Protein AF-A0A1Q7B9W2-F1 (afdb_monomer)

Sequence (77 aa):
MRDPWRAWFRTPRWREMRAAALRAQPICMRCRMAPSTVANHVIPHRGDPAKFWTGQLEGVCASCHSGVIQSEEARER

Nearest PDB structures (foldseek):
  8yha-assembly1_A  TM=7.584E-01  e=3.221E-02  Candidatus Cloacimonetes bacterium ADurb.Bin088
  8zm3-assembly1_B  TM=7.304E-01  e=1.002E-01  Candidatus Cloacimonetes bacterium ADurb.Bin088
  5fuv-assembly1_A-2  TM=7.190E-01  e=5.909E-01  Trypanosoma brucei
  5fuy-assembly2_E-2  TM=7.252E-01  e=9.044E-01  Trypanosoma brucei

Mean predicted aligned error: 2.82 Å

Solvent-accessible surface area (backbone atoms only — not comparable to full-atom values): 4459 Å² total; per-residue (Å²): 130,82,65,75,61,66,59,53,74,72,36,69,70,41,52,52,54,40,51,50,33,30,67,77,25,51,47,7,72,82,78,70,78,46,59,27,78,40,63,41,59,75,55,78,36,90,78,40,65,63,42,63,78,72,42,58,62,43,14,23,24,64,66,50,51,73,44,58,49,48,52,53,56,61,75,74,106

Foldseek 3Di:
DPQPCVVVCVDPLNVVVFVVQQVVAQAAPPPRPHGFDDWDFPDDCVNPPCSVNVGDTHGHDPCCVVPVVVVVVVVVD

Secondary structure (DSSP, 8-state):
---GGGGGGGSHHHHHHHHHHHHH--B-TTTSSSB--EEEESS--TT-HHHHHHSPEEEE-HHHIIIIIHHHHHHT-

Structure (mmCIF, N/CA/C/O backbone):
data_AF-A0A1Q7B9W2-F1
#
_entry.id   AF-A0A1Q7B9W2-F1
#
loop_
_atom_site.group_PDB
_atom_site.id
_atom_site.type_symbol
_atom_site.label_atom_id
_atom_site.label_alt_id
_atom_site.label_comp_id
_atom_site.label_asym_id
_atom_site.label_entity_id
_atom_site.label_seq_id
_atom_site.pdbx_PDB_ins_code
_atom_site.Cartn_x
_atom_site.Cartn_y
_atom_site.Cartn_z
_atom_site.occupancy
_atom_site.B_iso_or_equiv
_atom_site.auth_seq_id
_atom_site.auth_comp_id
_atom_site.auth_asym_id
_atom_site.auth_atom_id
_atom_site.pdbx_PDB_model_num
ATOM 1 N N . MET A 1 1 ? 2.693 9.510 19.460 1.00 53.25 1 MET A N 1
ATOM 2 C CA . MET A 1 1 ? 2.192 8.136 19.693 1.00 53.25 1 MET A CA 1
ATOM 3 C C . MET A 1 1 ? 2.357 7.387 18.375 1.00 53.25 1 MET A C 1
ATOM 5 O O . MET A 1 1 ? 1.931 7.927 17.366 1.00 53.25 1 MET A O 1
ATOM 9 N N . ARG A 1 2 ? 3.082 6.260 18.312 1.00 70.81 2 ARG A N 1
ATOM 10 C CA . ARG A 1 2 ? 3.178 5.496 17.051 1.00 70.81 2 ARG A CA 1
ATOM 11 C C . ARG A 1 2 ? 1.827 4.844 16.808 1.00 70.81 2 ARG A C 1
ATOM 13 O O . ARG A 1 2 ? 1.327 4.179 17.709 1.00 70.81 2 ARG A O 1
ATOM 20 N N . ASP A 1 3 ? 1.263 5.040 15.627 1.00 85.69 3 ASP A N 1
ATOM 21 C CA . ASP A 1 3 ? -0.048 4.493 15.309 1.00 85.69 3 ASP A CA 1
ATOM 22 C C . ASP A 1 3 ? -0.075 2.962 15.493 1.00 85.69 3 ASP A C 1
ATOM 24 O O . ASP A 1 3 ? 0.780 2.271 14.919 1.00 85.69 3 ASP A O 1
ATOM 28 N N . PRO A 1 4 ? -1.021 2.403 16.271 1.00 87.94 4 PRO A N 1
ATOM 29 C CA . PRO A 1 4 ? -1.002 0.988 16.655 1.00 87.94 4 PRO A CA 1
ATOM 30 C C . PRO A 1 4 ? -1.106 0.039 15.450 1.00 87.94 4 PRO A C 1
ATOM 32 O O . PRO A 1 4 ? -0.507 -1.038 15.445 1.00 87.94 4 PRO A O 1
ATOM 35 N N . TRP A 1 5 ? -1.774 0.468 14.375 1.00 92.31 5 TRP A N 1
ATOM 36 C CA . TRP A 1 5 ? -1.934 -0.310 13.144 1.00 92.31 5 TRP A CA 1
ATOM 37 C C . TRP A 1 5 ? -0.627 -0.546 12.375 1.00 92.31 5 TRP A C 1
ATOM 39 O O . TRP A 1 5 ? -0.564 -1.444 11.536 1.00 92.31 5 TRP A O 1
ATOM 49 N N . ARG A 1 6 ? 0.462 0.182 12.673 1.00 92.31 6 ARG A N 1
ATOM 50 C CA . ARG A 1 6 ? 1.786 -0.082 12.071 1.00 92.31 6 ARG A CA 1
ATOM 51 C C . ARG A 1 6 ? 2.271 -1.510 12.333 1.00 92.31 6 ARG A C 1
ATOM 53 O O . ARG A 1 6 ? 3.046 -2.049 11.546 1.00 92.31 6 ARG A O 1
ATOM 60 N N . ALA A 1 7 ? 1.811 -2.140 13.416 1.00 94.88 7 ALA A N 1
ATOM 61 C CA . ALA A 1 7 ? 2.117 -3.535 13.706 1.00 94.88 7 ALA A CA 1
ATOM 62 C C . ALA A 1 7 ? 1.513 -4.509 12.675 1.00 94.88 7 ALA A C 1
ATOM 64 O O . ALA A 1 7 ? 2.141 -5.528 12.384 1.00 94.88 7 ALA A O 1
ATOM 65 N N . TRP A 1 8 ? 0.358 -4.190 12.079 1.00 97.12 8 TRP A N 1
ATOM 66 C CA . TRP A 1 8 ? -0.331 -5.064 11.122 1.00 97.12 8 TRP A CA 1
ATOM 67 C C . TRP A 1 8 ? 0.484 -5.293 9.846 1.00 97.12 8 TRP A C 1
ATOM 69 O O . TRP A 1 8 ? 0.553 -6.424 9.361 1.00 97.12 8 TRP A O 1
ATOM 79 N N . PHE A 1 9 ? 1.221 -4.274 9.389 1.00 96.25 9 PHE A N 1
ATOM 80 C CA . PHE A 1 9 ? 2.134 -4.360 8.242 1.00 96.25 9 PHE A CA 1
ATOM 81 C C . PHE A 1 9 ? 3.306 -5.344 8.436 1.00 96.25 9 PHE A C 1
ATOM 83 O O . PHE A 1 9 ? 4.006 -5.670 7.479 1.00 96.25 9 PHE A O 1
ATOM 90 N N . ARG A 1 10 ? 3.562 -5.829 9.659 1.00 96.44 10 ARG A N 1
ATOM 91 C CA . ARG A 1 10 ? 4.640 -6.800 9.938 1.00 96.44 10 ARG A CA 1
ATOM 92 C C . ARG A 1 10 ? 4.162 -8.250 9.982 1.00 96.44 10 ARG A C 1
ATOM 94 O O . ARG A 1 10 ? 4.998 -9.150 10.040 1.00 96.44 10 ARG A O 1
ATOM 101 N N . THR A 1 11 ? 2.853 -8.477 9.956 1.00 97.94 11 THR A N 1
ATOM 102 C CA . THR A 1 11 ? 2.259 -9.813 10.086 1.00 97.94 11 THR A CA 1
ATOM 103 C C . THR A 1 11 ? 2.462 -10.666 8.823 1.00 97.94 11 THR A C 1
ATOM 105 O O . THR A 1 11 ? 2.547 -10.115 7.721 1.00 97.94 11 THR A O 1
ATOM 108 N N . PRO A 1 12 ? 2.485 -12.008 8.940 1.00 98.38 12 PRO A N 1
ATOM 109 C CA . PRO A 1 12 ? 2.485 -12.907 7.782 1.00 98.38 12 PRO A CA 1
ATOM 110 C C . PRO A 1 12 ? 1.279 -12.681 6.863 1.00 98.38 12 PRO A C 1
ATOM 112 O O . PRO A 1 12 ? 1.453 -12.548 5.655 1.00 98.38 12 PRO A O 1
ATOM 115 N N . ARG A 1 13 ? 0.088 -12.495 7.452 1.00 97.94 13 ARG A N 1
ATOM 116 C CA . ARG A 1 13 ? -1.153 -12.193 6.723 1.00 97.94 13 ARG A CA 1
ATOM 117 C C . ARG A 1 13 ? -0.996 -10.991 5.792 1.00 97.94 13 ARG A C 1
ATOM 119 O O . ARG A 1 13 ? -1.364 -11.059 4.624 1.00 97.94 13 ARG A O 1
ATOM 126 N N . TRP A 1 14 ? -0.407 -9.896 6.279 1.00 98.31 14 TRP A N 1
ATOM 127 C CA . TRP A 1 14 ? -0.147 -8.735 5.428 1.00 98.31 14 TRP A CA 1
ATOM 128 C C . TRP A 1 14 ? 0.857 -9.040 4.310 1.00 98.31 14 TRP A C 1
ATOM 130 O O . TRP A 1 14 ? 0.664 -8.601 3.177 1.00 98.31 14 TRP A O 1
ATOM 140 N N . ARG A 1 15 ? 1.926 -9.797 4.593 1.00 98.31 15 ARG A N 1
ATOM 141 C CA . ARG A 1 15 ? 2.922 -10.169 3.571 1.00 98.31 15 ARG A CA 1
ATOM 142 C C . ARG A 1 15 ? 2.290 -10.974 2.439 1.00 98.31 15 ARG A C 1
ATOM 144 O O . ARG A 1 15 ? 2.603 -10.713 1.280 1.00 98.31 15 ARG A O 1
ATOM 151 N N . GLU A 1 16 ? 1.387 -11.893 2.763 1.00 98.38 16 GLU A N 1
ATOM 152 C CA . GLU A 1 16 ? 0.627 -12.676 1.786 1.00 98.38 16 GLU A CA 1
ATOM 153 C C . GLU A 1 16 ? -0.296 -11.793 0.945 1.00 98.38 16 GLU A C 1
ATOM 155 O O . GLU A 1 16 ? -0.228 -11.852 -0.283 1.00 98.38 16 GLU A O 1
ATOM 160 N N . MET A 1 17 ? -1.085 -10.918 1.582 1.00 98.31 17 MET A N 1
ATOM 161 C CA . MET A 1 17 ? -1.965 -9.966 0.888 1.00 98.31 17 MET A CA 1
ATOM 162 C C . MET A 1 17 ? -1.180 -9.047 -0.053 1.00 98.31 17 MET A C 1
ATOM 164 O O . MET A 1 17 ? -1.520 -8.920 -1.230 1.00 98.31 17 MET A O 1
ATOM 168 N N . ARG A 1 18 ? -0.081 -8.458 0.437 1.00 98.50 18 ARG A N 1
ATOM 169 C CA . ARG A 1 18 ? 0.826 -7.630 -0.367 1.00 98.50 18 ARG A CA 1
ATOM 170 C C . ARG A 1 18 ? 1.368 -8.412 -1.560 1.00 98.50 18 ARG A C 1
ATOM 172 O O . ARG A 1 18 ? 1.373 -7.900 -2.674 1.00 98.50 18 ARG A O 1
ATOM 179 N N . ALA A 1 19 ? 1.852 -9.632 -1.340 1.00 98.38 19 ALA A N 1
ATOM 180 C CA . ALA A 1 19 ? 2.432 -10.439 -2.405 1.00 98.38 19 ALA A CA 1
ATOM 181 C C . ALA A 1 19 ? 1.381 -10.856 -3.446 1.00 98.38 19 ALA A C 1
ATOM 183 O O . ALA A 1 19 ? 1.676 -10.841 -4.638 1.00 98.38 19 ALA A O 1
ATOM 184 N N . ALA A 1 20 ? 0.154 -11.175 -3.024 1.00 98.38 20 ALA A N 1
ATOM 185 C CA . ALA A 1 20 ? -0.954 -11.461 -3.929 1.00 98.38 20 ALA A CA 1
ATOM 186 C C . ALA A 1 20 ? -1.309 -10.244 -4.797 1.00 98.38 20 ALA A C 1
ATOM 188 O O . ALA A 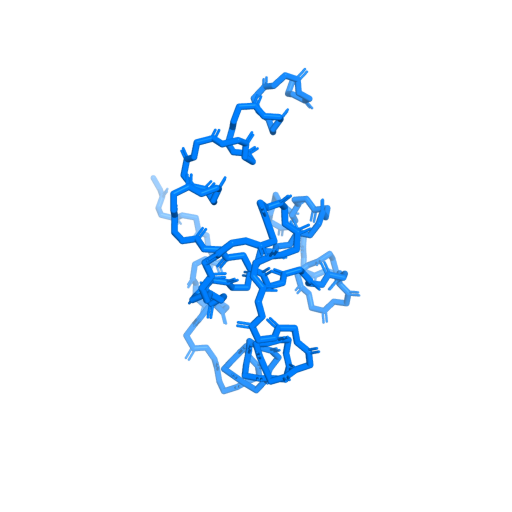1 20 ? -1.380 -10.379 -6.017 1.00 98.38 20 ALA A O 1
ATOM 189 N N . ALA A 1 21 ? -1.435 -9.056 -4.194 1.00 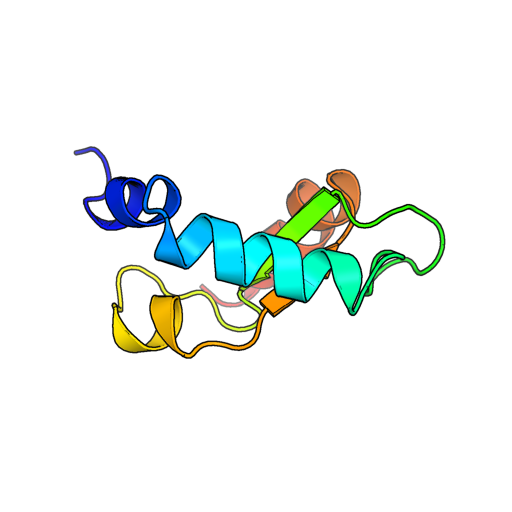98.25 21 ALA A N 1
ATOM 190 C CA . ALA A 1 21 ? -1.717 -7.817 -4.918 1.00 98.25 21 ALA A CA 1
ATOM 191 C C . ALA A 1 21 ? -0.631 -7.497 -5.958 1.00 98.25 21 ALA A C 1
ATOM 193 O O . ALA A 1 21 ? -0.942 -7.241 -7.118 1.00 98.25 21 ALA A O 1
ATOM 194 N N . LEU A 1 22 ? 0.648 -7.584 -5.573 1.00 98.56 22 LEU A N 1
ATOM 195 C CA . LEU A 1 22 ? 1.766 -7.287 -6.475 1.00 98.56 22 LEU A CA 1
ATOM 196 C C . LEU A 1 22 ? 1.940 -8.327 -7.590 1.00 98.56 22 LEU A C 1
ATOM 198 O O . LEU A 1 22 ? 2.346 -7.964 -8.689 1.00 98.56 22 LEU A O 1
ATOM 202 N N . ARG A 1 23 ? 1.614 -9.604 -7.345 1.00 98.44 23 ARG A N 1
ATOM 203 C CA . ARG A 1 23 ? 1.600 -10.631 -8.403 1.00 98.44 23 ARG A CA 1
ATOM 204 C C . ARG A 1 23 ? 0.450 -10.430 -9.385 1.00 98.44 23 ARG A C 1
ATOM 206 O O . ARG A 1 23 ? 0.648 -10.602 -10.580 1.00 98.44 23 ARG A O 1
ATOM 213 N N . ALA A 1 24 ? -0.736 -10.084 -8.885 1.00 98.38 24 ALA A N 1
ATOM 214 C CA . ALA A 1 24 ? -1.909 -9.846 -9.722 1.00 98.38 24 ALA A CA 1
ATOM 215 C C . ALA A 1 24 ? -1.789 -8.550 -10.540 1.00 98.38 24 ALA A C 1
ATOM 217 O O . ALA A 1 24 ? -2.333 -8.454 -11.636 1.00 98.38 24 ALA A O 1
ATOM 218 N N . GLN A 1 25 ? -1.077 -7.554 -10.010 1.00 98.38 25 GLN A N 1
ATOM 219 C CA . GLN A 1 25 ? -0.945 -6.222 -10.595 1.00 98.38 25 GLN A CA 1
ATOM 220 C C . GLN A 1 25 ? 0.545 -5.852 -10.719 1.00 98.38 25 GLN A C 1
ATOM 222 O O . GLN A 1 25 ? 1.021 -4.977 -9.991 1.00 98.38 25 GLN A O 1
ATOM 227 N N . PRO A 1 26 ? 1.310 -6.513 -11.614 1.00 98.31 26 PRO A N 1
ATOM 228 C CA . PRO A 1 26 ? 2.767 -6.356 -11.688 1.00 98.31 26 PRO A CA 1
ATOM 229 C C . PRO A 1 26 ? 3.212 -4.991 -12.232 1.00 98.31 26 PRO A C 1
ATOM 231 O O . PRO A 1 26 ? 4.337 -4.561 -11.979 1.00 98.31 26 PRO A O 1
ATOM 234 N N . ILE A 1 27 ? 2.332 -4.294 -12.953 1.00 98.62 27 ILE A N 1
ATOM 235 C CA . ILE A 1 27 ? 2.545 -2.937 -13.463 1.00 98.62 27 ILE A CA 1
ATOM 236 C C . ILE A 1 27 ? 1.660 -1.971 -12.682 1.00 98.62 27 ILE A C 1
ATOM 238 O O . ILE A 1 27 ? 0.493 -2.272 -12.429 1.00 98.62 27 ILE A O 1
ATOM 242 N N . CYS A 1 28 ? 2.216 -0.809 -12.337 1.00 98.69 28 CYS A N 1
ATOM 243 C CA . CYS A 1 28 ? 1.555 0.229 -11.560 1.00 98.69 28 CYS A CA 1
ATOM 244 C C . CYS A 1 28 ? 0.183 0.560 -12.150 1.00 98.69 28 CYS A C 1
ATOM 246 O O . CYS A 1 28 ? 0.080 1.002 -13.298 1.00 98.69 28 CYS A O 1
ATOM 248 N N . MET A 1 29 ? -0.864 0.400 -11.341 1.00 98.12 29 MET A N 1
ATOM 249 C CA . MET A 1 29 ? -2.246 0.626 -11.766 1.00 98.12 29 MET A CA 1
ATOM 250 C C . MET A 1 29 ? -2.562 2.090 -12.072 1.00 98.12 29 MET A C 1
ATOM 252 O O . MET A 1 29 ? -3.501 2.353 -12.814 1.00 98.12 29 MET A O 1
ATOM 256 N N . ARG A 1 30 ? -1.759 3.032 -11.563 1.00 97.38 30 ARG A N 1
ATOM 257 C CA . ARG A 1 30 ? -1.937 4.468 -11.811 1.00 97.38 30 ARG A CA 1
ATOM 258 C C . ARG A 1 30 ? -1.257 4.921 -13.100 1.00 97.38 30 ARG A C 1
ATOM 260 O O . ARG A 1 30 ? -1.923 5.380 -14.016 1.00 97.38 30 ARG A O 1
ATOM 267 N N . CYS A 1 31 ? 0.068 4.783 -13.190 1.00 97.88 31 CYS A N 1
ATOM 268 C CA . CYS A 1 31 ? 0.819 5.319 -14.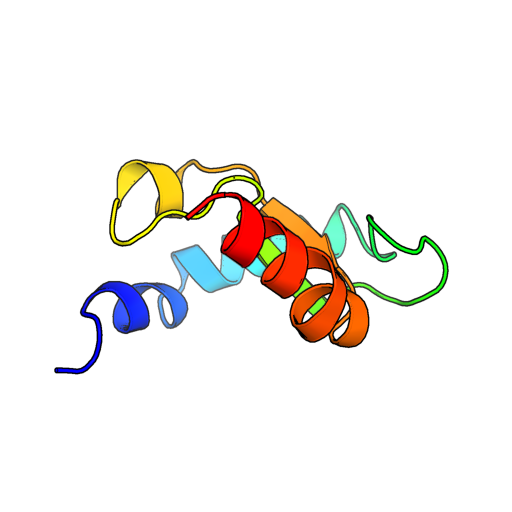330 1.00 97.88 31 CYS A CA 1
ATOM 269 C C . CYS A 1 31 ? 0.970 4.351 -15.505 1.00 97.88 31 CYS A C 1
ATOM 271 O O . CYS A 1 31 ? 1.353 4.791 -16.580 1.00 97.88 31 CYS A O 1
ATOM 273 N N . ARG A 1 32 ? 0.737 3.044 -15.311 1.00 98.12 32 ARG A N 1
ATOM 274 C CA . ARG A 1 32 ? 0.869 1.994 -16.343 1.00 98.12 32 ARG A CA 1
ATOM 275 C C . ARG A 1 32 ? 2.255 1.881 -17.007 1.00 98.12 32 ARG A C 1
ATOM 277 O O . ARG A 1 32 ? 2.389 1.169 -17.994 1.00 98.12 32 ARG A O 1
ATOM 284 N N . MET A 1 33 ? 3.280 2.533 -16.453 1.00 97.62 33 MET A N 1
ATOM 285 C CA . MET A 1 33 ? 4.629 2.620 -17.041 1.00 97.62 33 MET A CA 1
ATOM 286 C C . MET A 1 33 ? 5.732 1.987 -16.182 1.00 97.62 33 MET A C 1
ATOM 288 O O . MET A 1 33 ? 6.799 1.667 -16.693 1.00 97.62 33 M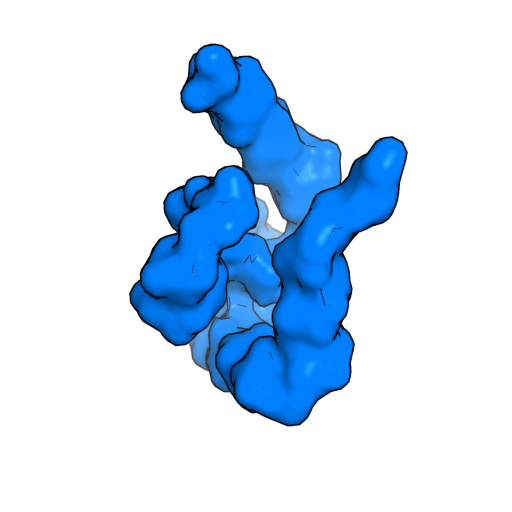ET A O 1
ATOM 292 N N . ALA A 1 34 ? 5.504 1.822 -14.878 1.00 98.25 34 ALA A N 1
ATOM 293 C CA . ALA A 1 34 ? 6.507 1.351 -13.922 1.00 98.25 34 ALA A CA 1
ATOM 294 C C . ALA A 1 34 ? 6.041 0.072 -13.213 1.00 98.25 34 ALA A C 1
ATOM 296 O O . ALA A 1 34 ? 4.832 -0.125 -13.067 1.00 98.25 34 ALA A O 1
ATOM 297 N N . PRO A 1 35 ? 6.959 -0.780 -12.725 1.00 98.56 35 PRO A N 1
ATOM 298 C CA . PRO A 1 35 ? 6.586 -1.947 -11.937 1.00 98.56 35 PRO A CA 1
ATOM 299 C C . PRO A 1 35 ? 5.914 -1.545 -10.619 1.00 98.56 35 PRO A C 1
ATOM 301 O O . PRO A 1 35 ? 6.259 -0.534 -9.997 1.00 98.56 35 PRO A O 1
ATOM 304 N N . SER A 1 36 ? 4.968 -2.367 -10.172 1.00 98.75 36 SER A N 1
ATOM 305 C CA . SER A 1 36 ? 4.352 -2.232 -8.854 1.00 98.75 36 SER A CA 1
ATOM 306 C C . SER A 1 36 ? 5.316 -2.703 -7.770 1.00 98.75 36 SER A C 1
ATOM 308 O O . SER A 1 36 ? 5.774 -3.845 -7.776 1.00 98.75 36 SER A O 1
ATOM 310 N N . THR A 1 37 ? 5.602 -1.839 -6.801 1.00 98.38 37 THR A N 1
ATOM 311 C CA . THR A 1 37 ? 6.489 -2.146 -5.663 1.00 98.38 37 THR A CA 1
ATOM 312 C C . THR A 1 37 ? 5.801 -1.956 -4.312 1.00 98.38 37 THR A C 1
ATOM 314 O O . THR A 1 37 ? 6.256 -2.492 -3.291 1.00 98.38 37 THR A O 1
ATOM 317 N N . VAL A 1 38 ? 4.664 -1.259 -4.305 1.00 98.44 38 VAL A N 1
ATOM 318 C CA . VAL A 1 38 ? 3.850 -0.954 -3.130 1.00 98.44 38 VAL A CA 1
ATOM 319 C C . VAL A 1 38 ? 2.433 -1.485 -3.349 1.00 98.44 38 VAL A C 1
ATOM 321 O O . VAL A 1 38 ? 1.872 -1.327 -4.429 1.00 98.44 38 VAL A O 1
ATOM 324 N N . ALA A 1 39 ? 1.867 -2.129 -2.328 1.00 98.44 39 ALA A N 1
ATOM 325 C CA . ALA A 1 39 ? 0.444 -2.448 -2.284 1.00 98.44 39 ALA A CA 1
ATOM 326 C C . ALA A 1 39 ? -0.245 -1.351 -1.468 1.00 98.44 39 ALA A C 1
ATOM 328 O O . ALA A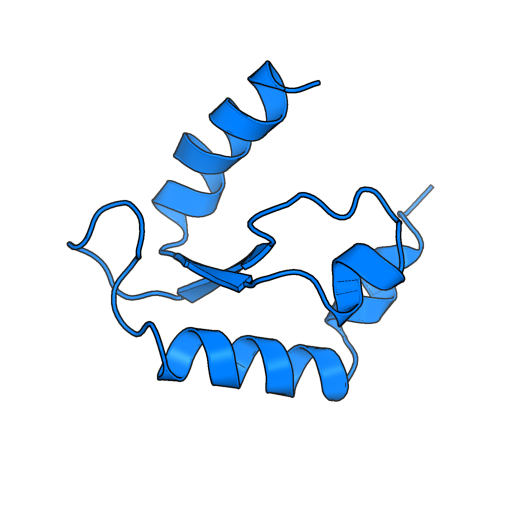 1 39 ? -0.022 -1.263 -0.260 1.00 98.44 39 ALA A O 1
ATOM 329 N N . ASN A 1 40 ? -1.001 -0.497 -2.148 1.00 98.06 40 ASN A N 1
ATOM 330 C CA . ASN A 1 40 ? -1.737 0.611 -1.558 1.00 98.06 40 ASN A CA 1
ATOM 331 C C . ASN A 1 40 ? -3.170 0.177 -1.239 1.00 98.06 40 ASN A C 1
ATOM 333 O O . ASN A 1 40 ? -3.792 -0.514 -2.044 1.00 98.06 40 ASN A O 1
ATOM 337 N N . HIS A 1 41 ? -3.713 0.588 -0.095 1.00 97.81 41 HIS A N 1
ATOM 338 C CA . HIS A 1 41 ? -5.147 0.445 0.160 1.00 97.81 41 HIS A CA 1
ATOM 339 C C . HIS A 1 41 ? -5.903 1.478 -0.675 1.00 97.81 41 HIS A C 1
AT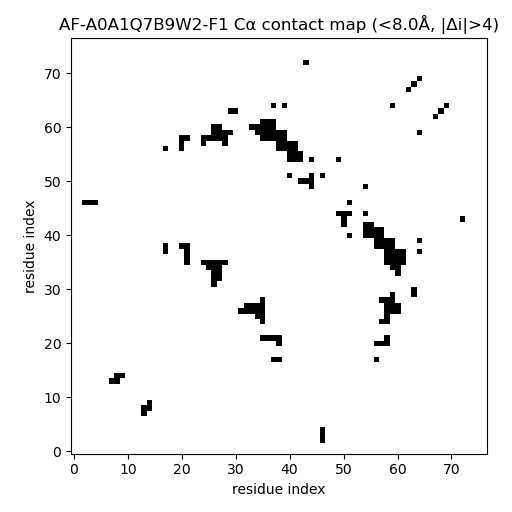OM 341 O O . HIS A 1 41 ? -5.681 2.671 -0.507 1.00 97.81 41 HIS A O 1
ATOM 347 N N . VAL A 1 42 ? -6.816 1.032 -1.544 1.00 96.31 42 VAL A N 1
ATOM 348 C CA . VAL A 1 42 ? -7.619 1.942 -2.388 1.00 96.31 42 VAL A CA 1
ATOM 349 C C . VAL A 1 42 ? -8.486 2.860 -1.526 1.00 96.31 42 VAL A C 1
ATOM 351 O O . VAL A 1 42 ? -8.621 4.040 -1.819 1.00 96.31 42 VAL A O 1
ATOM 354 N N . ILE A 1 43 ? -9.051 2.319 -0.443 1.00 94.81 43 ILE A N 1
ATOM 355 C CA . ILE A 1 43 ? -9.730 3.102 0.591 1.00 94.81 43 ILE A CA 1
ATOM 356 C C . ILE A 1 43 ? -8.811 3.159 1.817 1.00 94.81 43 ILE A C 1
ATOM 358 O O . ILE A 1 43 ? -8.547 2.106 2.413 1.00 94.81 43 ILE A O 1
ATOM 362 N N . PRO A 1 44 ? -8.363 4.352 2.253 1.00 94.31 44 PRO A 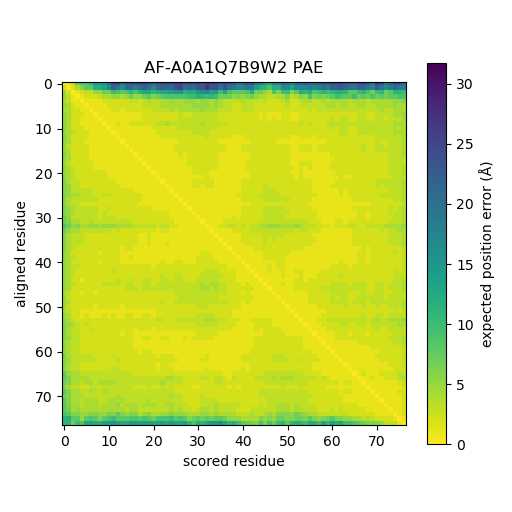N 1
ATOM 363 C CA . PRO A 1 44 ? -7.497 4.489 3.415 1.00 94.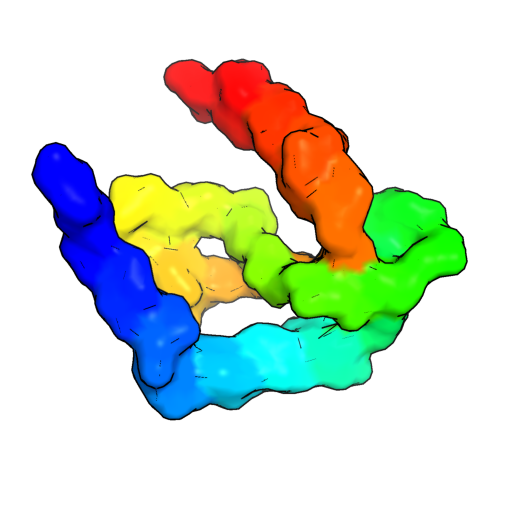31 44 PRO A CA 1
ATOM 364 C C . PRO A 1 44 ? -8.158 3.921 4.671 1.00 94.31 44 PRO A C 1
ATOM 366 O O . PRO A 1 44 ? -9.258 4.318 5.0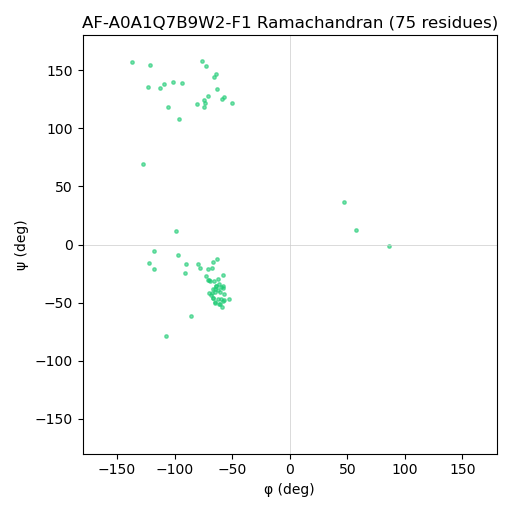66 1.00 94.31 44 PRO A O 1
ATOM 369 N N . HIS A 1 45 ? -7.473 3.000 5.346 1.00 94.94 45 HIS A N 1
ATOM 370 C CA . HIS A 1 45 ? -8.048 2.321 6.504 1.00 94.94 45 HIS A CA 1
ATOM 371 C C . HIS A 1 45 ? -8.143 3.232 7.744 1.00 94.94 45 HIS A C 1
ATOM 373 O O . HIS A 1 45 ? -9.014 3.022 8.577 1.00 94.94 45 HIS A O 1
ATOM 379 N N . ARG A 1 46 ? -7.281 4.257 7.886 1.00 92.38 46 ARG A N 1
ATOM 380 C CA . ARG A 1 46 ? -7.290 5.237 9.005 1.00 92.38 46 ARG A CA 1
ATOM 381 C C . ARG A 1 46 ? -7.409 4.591 10.406 1.00 92.38 46 ARG A C 1
ATOM 383 O O . ARG A 1 46 ? -8.060 5.121 11.296 1.00 92.38 46 ARG A O 1
ATOM 390 N N . GLY A 1 47 ? -6.779 3.429 10.589 1.00 94.19 47 GLY A N 1
ATOM 391 C CA . GLY A 1 47 ? -6.822 2.646 11.833 1.00 94.19 47 GLY A CA 1
ATOM 392 C C . GLY A 1 47 ? -7.998 1.669 11.981 1.00 94.19 47 GLY A C 1
ATOM 393 O O . GLY A 1 47 ? -8.026 0.928 12.957 1.00 94.19 47 GLY A O 1
ATOM 394 N N . ASP A 1 48 ? -8.915 1.601 11.017 1.00 96.44 48 ASP A N 1
ATOM 395 C CA . ASP A 1 48 ? -10.006 0.620 10.968 1.00 96.44 48 ASP A CA 1
ATOM 396 C C . ASP A 1 48 ? -9.473 -0.774 10.556 1.00 96.44 48 ASP A C 1
ATOM 398 O O . ASP A 1 48 ? -8.939 -0.924 9.447 1.00 96.44 48 ASP A O 1
ATOM 402 N N . PRO A 1 49 ? -9.596 -1.811 11.411 1.00 96.31 49 PRO A N 1
ATOM 403 C CA . PRO A 1 49 ? -9.132 -3.158 11.091 1.00 96.31 49 PRO A CA 1
ATOM 404 C C . PRO A 1 49 ? -9.877 -3.802 9.918 1.00 96.31 49 PRO A C 1
ATOM 406 O O . PRO A 1 49 ? -9.262 -4.541 9.150 1.00 96.31 49 PRO A O 1
ATOM 409 N N . ALA A 1 50 ? -11.179 -3.547 9.760 1.00 97.00 50 ALA A N 1
ATOM 410 C CA . ALA A 1 50 ? -11.961 -4.135 8.677 1.00 97.00 50 ALA A CA 1
ATOM 411 C C . ALA A 1 50 ? -11.448 -3.608 7.336 1.00 97.00 50 ALA A C 1
ATOM 413 O O . ALA A 1 50 ? -11.037 -4.388 6.479 1.00 97.00 50 ALA A O 1
ATOM 414 N N . LYS A 1 51 ? -11.313 -2.283 7.209 1.00 96.81 51 LYS A N 1
ATOM 415 C CA . LYS A 1 51 ? -10.732 -1.663 6.007 1.00 96.81 51 LYS A CA 1
ATOM 416 C C . LYS A 1 51 ? -9.304 -2.130 5.741 1.00 96.81 51 LYS A C 1
ATOM 418 O O . LYS A 1 51 ? -8.935 -2.317 4.588 1.00 96.81 51 LYS A O 1
ATOM 423 N N . PHE A 1 52 ? -8.503 -2.354 6.784 1.00 97.81 52 PHE A N 1
ATOM 424 C CA . PHE A 1 52 ? -7.137 -2.842 6.607 1.00 97.81 52 PHE A CA 1
ATOM 425 C C . PHE A 1 52 ? -7.089 -4.269 6.038 1.00 97.81 52 PHE A C 1
ATOM 427 O O . PHE A 1 52 ? -6.302 -4.545 5.132 1.00 97.81 52 PHE A O 1
ATOM 434 N N . TRP A 1 53 ? -7.905 -5.179 6.578 1.00 97.44 53 TRP A N 1
ATOM 435 C CA . TRP A 1 53 ? -7.819 -6.610 6.276 1.00 97.44 53 TRP A CA 1
ATOM 436 C C . TRP A 1 53 ? -8.685 -7.070 5.107 1.00 97.44 53 TRP A C 1
ATOM 438 O O . TRP A 1 53 ? -8.378 -8.106 4.517 1.00 97.44 53 TRP A O 1
ATOM 448 N N . THR A 1 54 ? -9.759 -6.347 4.794 1.00 97.06 54 THR A N 1
ATOM 449 C CA . THR A 1 54 ? -10.696 -6.693 3.713 1.00 97.06 54 THR A CA 1
ATOM 450 C C . THR A 1 54 ? -10.755 -5.629 2.622 1.00 97.06 54 THR A C 1
ATOM 452 O O . THR A 1 54 ? -11.437 -5.827 1.621 1.00 97.06 54 THR A O 1
ATOM 455 N N . GLY A 1 55 ? -10.073 -4.496 2.806 1.00 97.06 55 GLY A N 1
ATOM 456 C CA . GLY A 1 55 ? -10.011 -3.439 1.807 1.00 97.06 55 GLY A CA 1
ATOM 457 C C . GLY A 1 55 ? -9.279 -3.884 0.546 1.00 97.06 55 GLY A C 1
ATOM 458 O O . GLY A 1 55 ? -8.298 -4.629 0.597 1.00 97.06 55 GLY A O 1
ATOM 459 N N . GLN A 1 56 ? -9.754 -3.390 -0.595 1.00 97.62 56 GLN A N 1
ATOM 460 C CA . GLN A 1 56 ? -9.109 -3.620 -1.879 1.00 97.62 56 GLN A CA 1
ATOM 461 C C . GLN A 1 56 ? -7.709 -2.996 -1.894 1.00 97.62 56 GLN A C 1
ATOM 463 O O . GLN A 1 56 ? -7.526 -1.837 -1.512 1.00 97.62 56 GLN A O 1
ATOM 468 N N . LEU A 1 57 ? -6.736 -3.770 -2.377 1.00 98.31 57 LEU A N 1
ATOM 469 C CA . LEU A 1 57 ? -5.375 -3.308 -2.618 1.00 98.31 57 LEU A CA 1
ATOM 470 C C . LEU A 1 57 ? -5.160 -3.023 -4.106 1.00 98.31 57 LEU A C 1
ATOM 472 O O . LEU A 1 57 ? -5.579 -3.803 -4.966 1.00 98.31 57 LEU A O 1
ATOM 476 N N . GLU A 1 58 ? -4.439 -1.947 -4.396 1.00 98.06 58 GLU A N 1
ATOM 477 C CA . GLU A 1 58 ? -3.893 -1.651 -5.717 1.00 98.06 58 GLU A CA 1
ATOM 478 C C . GLU A 1 58 ? -2.356 -1.733 -5.701 1.00 98.06 58 GLU A C 1
ATOM 480 O O . GLU A 1 58 ? -1.685 -1.240 -4.792 1.00 98.06 58 GLU A O 1
ATOM 485 N N . GLY A 1 59 ? -1.783 -2.386 -6.708 1.00 98.69 59 GLY A N 1
ATOM 486 C CA . GLY A 1 59 ? -0.348 -2.430 -6.953 1.00 98.69 59 GLY A CA 1
ATOM 487 C C . GLY A 1 59 ? 0.104 -1.152 -7.651 1.00 98.69 59 GLY A C 1
ATOM 488 O O . GLY A 1 59 ? -0.370 -0.825 -8.741 1.00 98.69 59 GLY A O 1
ATOM 489 N N . VAL A 1 60 ? 1.026 -0.420 -7.031 1.00 98.75 60 VAL A N 1
ATOM 490 C CA . VAL A 1 60 ? 1.516 0.867 -7.537 1.00 98.75 60 VAL A CA 1
ATOM 491 C C . VAL A 1 60 ? 3.030 0.991 -7.401 1.00 98.75 60 VAL A C 1
ATOM 493 O O . VAL A 1 60 ? 3.670 0.311 -6.593 1.00 98.75 60 VAL A O 1
ATOM 496 N N . CYS A 1 61 ? 3.630 1.860 -8.212 1.00 98.69 61 CYS A N 1
ATOM 497 C CA . CYS A 1 61 ? 5.031 2.227 -8.054 1.00 98.69 61 CYS A CA 1
ATOM 498 C C . CYS A 1 61 ? 5.208 3.208 -6.885 1.00 98.69 61 CYS A C 1
ATOM 500 O O . CYS A 1 61 ? 4.280 3.923 -6.496 1.00 98.69 61 CYS A O 1
ATOM 502 N N . ALA A 1 62 ? 6.428 3.275 -6.350 1.00 98.12 62 ALA A N 1
ATOM 503 C CA . ALA A 1 62 ? 6.749 4.138 -5.215 1.00 98.12 62 ALA A CA 1
ATOM 504 C C . ALA A 1 62 ? 6.463 5.629 -5.483 1.00 98.12 62 ALA A C 1
ATOM 506 O O . ALA A 1 62 ? 5.966 6.307 -4.590 1.00 98.12 62 ALA A O 1
ATOM 507 N N . SER A 1 63 ? 6.709 6.125 -6.703 1.00 98.25 63 SER A N 1
ATOM 508 C CA . SER A 1 63 ? 6.480 7.535 -7.052 1.00 98.25 63 SER A CA 1
ATOM 509 C C . SER A 1 63 ? 4.996 7.909 -7.083 1.00 98.25 63 SER A C 1
ATOM 511 O O . SER A 1 63 ? 4.613 8.940 -6.533 1.00 98.25 63 SER A O 1
ATOM 513 N N . CYS A 1 64 ? 4.138 7.066 -7.667 1.00 98.38 64 CYS A N 1
ATOM 514 C CA . CYS A 1 64 ? 2.688 7.273 -7.623 1.00 98.38 64 CYS A CA 1
ATOM 515 C C . CYS A 1 64 ? 2.148 7.157 -6.197 1.00 98.38 64 CYS A C 1
ATOM 517 O O . CYS A 1 64 ? 1.287 7.947 -5.820 1.00 98.38 64 CYS A O 1
ATOM 519 N N . HIS A 1 65 ? 2.678 6.217 -5.406 1.00 98.06 65 HIS A N 1
ATOM 520 C CA . HIS A 1 65 ? 2.295 6.058 -4.007 1.00 98.06 65 HIS A CA 1
ATOM 521 C C . HIS A 1 65 ? 2.594 7.315 -3.189 1.00 98.06 65 HIS A C 1
ATOM 523 O O . HIS A 1 65 ? 1.698 7.818 -2.530 1.00 98.06 65 HIS A O 1
ATOM 529 N N . SER A 1 66 ? 3.819 7.851 -3.245 1.00 97.38 66 SER A N 1
ATOM 530 C CA . SER A 1 66 ? 4.212 9.018 -2.441 1.00 97.38 66 SER A CA 1
ATOM 531 C C . SER A 1 66 ? 3.741 10.366 -2.996 1.00 97.38 66 SER A C 1
ATOM 533 O O . SER A 1 66 ? 3.803 11.356 -2.277 1.00 97.38 66 SER A O 1
ATOM 535 N N . GLY A 1 67 ? 3.344 10.426 -4.269 1.00 97.06 67 GLY A N 1
ATOM 536 C CA . GLY A 1 67 ? 2.950 11.661 -4.951 1.00 97.06 67 GLY A CA 1
ATOM 537 C C . GLY A 1 67 ? 1.449 11.739 -5.195 1.00 97.06 67 GLY A C 1
ATOM 538 O O . GLY A 1 67 ? 0.730 12.418 -4.467 1.00 97.06 67 GLY A O 1
ATOM 539 N N . VAL A 1 68 ? 0.986 11.034 -6.231 1.00 95.69 68 VAL A N 1
ATOM 540 C CA . VAL A 1 68 ? -0.408 11.082 -6.703 1.00 95.69 68 VAL A CA 1
ATOM 541 C C . VAL A 1 68 ? -1.377 10.670 -5.596 1.00 95.69 68 VAL A C 1
ATOM 543 O O . VAL A 1 68 ? -2.259 11.444 -5.243 1.00 95.69 68 VAL A O 1
ATOM 546 N N . ILE A 1 69 ? -1.163 9.496 -4.996 1.00 96.50 69 ILE A N 1
ATOM 547 C CA . ILE A 1 69 ? -2.080 8.941 -3.991 1.00 96.50 69 ILE A CA 1
ATOM 548 C C . ILE A 1 69 ? -2.091 9.795 -2.723 1.00 96.50 69 ILE A C 1
ATOM 550 O O . ILE A 1 69 ? -3.158 10.150 -2.240 1.00 96.50 69 ILE A O 1
ATOM 554 N N . GLN A 1 70 ? -0.925 10.195 -2.203 1.00 94.69 70 GLN A N 1
ATOM 555 C CA . GLN A 1 70 ? -0.888 11.067 -1.021 1.00 94.69 70 GLN A CA 1
ATOM 556 C C . GLN A 1 70 ? -1.560 12.425 -1.273 1.00 94.69 70 GLN A C 1
ATOM 558 O O . GLN A 1 70 ? -2.180 12.978 -0.367 1.00 94.69 70 GLN A O 1
ATOM 563 N N . SER A 1 71 ? -1.474 12.962 -2.496 1.00 95.62 71 SER A N 1
ATOM 564 C CA . SER A 1 71 ? -2.187 14.187 -2.864 1.00 95.62 71 SER A CA 1
ATOM 565 C C . SER A 1 71 ? -3.703 13.984 -2.899 1.00 95.62 71 SER A C 1
ATOM 567 O O . SER A 1 71 ? -4.428 14.843 -2.404 1.00 95.62 71 SER A O 1
ATOM 569 N N . GLU A 1 72 ? -4.186 12.864 -3.439 1.00 94.75 72 GLU A N 1
ATOM 570 C CA . GLU A 1 72 ? -5.610 12.501 -3.429 1.00 94.75 72 GLU A CA 1
ATOM 571 C C . GLU A 1 72 ? -6.128 12.344 -1.992 1.00 94.75 72 GLU A C 1
ATOM 573 O O . GLU A 1 72 ? -7.076 13.023 -1.605 1.00 94.75 72 GLU A O 1
ATOM 578 N N . GLU A 1 73 ? -5.440 11.557 -1.161 1.00 93.12 73 GLU A N 1
ATOM 579 C CA . GLU A 1 73 ? -5.808 11.341 0.245 1.00 93.12 73 GLU A CA 1
ATOM 580 C C . GLU A 1 73 ? -5.857 12.645 1.054 1.00 93.12 73 GLU A C 1
ATOM 582 O O . GLU A 1 73 ? -6.690 12.792 1.950 1.00 93.12 73 GLU A O 1
ATOM 587 N N . ALA A 1 74 ? -4.962 13.593 0.757 1.00 91.94 74 ALA A N 1
ATOM 588 C CA . ALA A 1 74 ? -4.940 14.902 1.401 1.00 91.94 74 ALA A CA 1
ATOM 589 C C . ALA A 1 74 ? -6.129 15.786 0.995 1.00 91.94 74 ALA A C 1
ATOM 591 O O . ALA A 1 74 ? -6.569 16.601 1.800 1.00 91.94 74 ALA A O 1
ATOM 592 N N . ARG A 1 75 ? -6.655 15.630 -0.228 1.00 91.88 75 ARG A N 1
ATOM 593 C CA . ARG A 1 75 ? -7.840 16.361 -0.715 1.00 91.88 75 ARG A CA 1
ATOM 594 C C . ARG A 1 75 ? -9.150 15.790 -0.165 1.00 91.88 75 ARG A C 1
ATOM 596 O O . ARG A 1 75 ? -10.151 16.493 -0.161 1.00 91.88 75 ARG A O 1
ATOM 603 N N . GLU A 1 76 ? -9.130 14.540 0.294 1.00 84.25 76 GLU A N 1
ATOM 604 C CA . GLU A 1 76 ? -10.262 13.815 0.896 1.00 84.25 76 GLU A CA 1
ATOM 605 C C . GLU A 1 76 ? -10.243 13.810 2.442 1.00 84.25 76 GLU A C 1
ATOM 607 O O . GLU A 1 76 ? -10.939 13.019 3.098 1.00 84.25 76 GLU A O 1
ATOM 612 N N . ARG A 1 77 ? -9.386 14.630 3.052 1.00 70.38 77 ARG A N 1
ATOM 613 C CA . ARG A 1 77 ? -9.354 14.861 4.501 1.00 70.38 77 ARG A CA 1
ATOM 614 C C . ARG A 1 77 ? -10.210 16.055 4.878 1.00 70.38 77 ARG A C 1
ATOM 616 O O . ARG A 1 77 ? -10.876 15.919 5.927 1.00 70.38 77 ARG A O 1
#

Radius of gyration: 12.46 Å; Cα contacts (8 Å, |Δi|>4): 96; chains: 1; bounding box: 19×29×37 Å

pLDDT: mean 95.35, std 6.95, range [53.25, 98.75]